Protein AF-A0A950UWN2-F1 (afdb_monomer)

Radius of gyration: 15.32 Å; Cα contacts (8 Å, |Δi|>4): 189; chains: 1; bounding box: 43×37×38 Å

Structure (mmCIF, N/CA/C/O backbone):
data_AF-A0A950UWN2-F1
#
_entry.id   AF-A0A950UWN2-F1
#
loop_
_atom_site.group_PDB
_atom_site.id
_atom_site.type_symbol
_atom_site.label_atom_id
_atom_site.label_alt_id
_atom_site.label_comp_id
_atom_site.label_asym_id
_atom_site.label_entity_id
_atom_site.label_seq_id
_atom_site.pdbx_PDB_ins_code
_atom_site.Cartn_x
_atom_site.Cartn_y
_atom_site.Cartn_z
_atom_site.occupancy
_atom_site.B_iso_or_equiv
_atom_site.auth_seq_id
_atom_site.auth_comp_id
_atom_site.auth_asym_id
_atom_site.auth_atom_id
_atom_site.pdbx_PDB_model_num
ATOM 1 N N . GLU A 1 1 ? -10.672 -4.644 12.076 1.00 85.44 1 GLU A N 1
ATOM 2 C CA . GLU A 1 1 ? -10.209 -4.847 10.683 1.00 85.44 1 GLU A CA 1
ATOM 3 C C . GLU A 1 1 ? -8.895 -4.111 10.477 1.00 85.44 1 GLU A C 1
ATOM 5 O O . GLU A 1 1 ? -8.573 -3.247 11.290 1.00 85.44 1 GLU A O 1
ATOM 10 N N . ARG A 1 2 ? -8.111 -4.489 9.463 1.00 92.12 2 ARG A N 1
ATOM 11 C CA . ARG A 1 2 ? -6.773 -3.928 9.221 1.00 92.12 2 ARG A CA 1
ATOM 12 C C . ARG A 1 2 ? -6.514 -3.804 7.725 1.00 92.12 2 ARG A C 1
ATOM 14 O O . ARG A 1 2 ? -6.746 -4.765 6.987 1.00 92.12 2 ARG A O 1
ATOM 21 N N . ILE A 1 3 ? -6.016 -2.648 7.296 1.00 94.75 3 ILE A N 1
ATOM 22 C CA . ILE A 1 3 ? -5.726 -2.365 5.887 1.00 94.75 3 ILE A CA 1
ATOM 23 C C . ILE A 1 3 ? -4.219 -2.327 5.647 1.00 94.75 3 ILE A C 1
ATOM 25 O O . ILE A 1 3 ? -3.507 -1.553 6.285 1.00 94.75 3 ILE A O 1
ATOM 29 N N . LEU A 1 4 ? -3.770 -3.077 4.639 1.00 96.81 4 LEU A N 1
ATOM 30 C CA . LEU A 1 4 ? -2.453 -2.915 4.027 1.00 96.81 4 LEU A CA 1
ATOM 31 C C . LEU A 1 4 ? -2.580 -2.083 2.746 1.00 96.81 4 LEU A C 1
ATOM 33 O O . LEU A 1 4 ? -3.189 -2.541 1.780 1.00 96.81 4 LEU A O 1
ATOM 37 N N . LEU A 1 5 ? -1.998 -0.887 2.690 1.00 96.81 5 LEU A N 1
ATOM 38 C CA . LEU A 1 5 ? -1.891 -0.127 1.442 1.00 96.81 5 LEU A CA 1
ATOM 39 C C . LEU A 1 5 ? -0.631 -0.523 0.676 1.00 96.81 5 LEU A C 1
ATOM 41 O O . LEU A 1 5 ? 0.481 -0.213 1.093 1.00 96.81 5 LEU A O 1
ATOM 45 N N . ALA A 1 6 ? -0.828 -1.154 -0.478 1.00 96.81 6 ALA A N 1
ATOM 46 C CA . ALA A 1 6 ? 0.232 -1.508 -1.407 1.00 96.81 6 ALA A CA 1
ATOM 47 C C . ALA A 1 6 ? 0.548 -0.344 -2.363 1.00 96.81 6 ALA A C 1
ATOM 49 O O . ALA A 1 6 ? -0.330 0.141 -3.089 1.00 96.81 6 ALA A O 1
ATOM 50 N N . LEU A 1 7 ? 1.817 0.069 -2.402 1.00 94.69 7 LEU A N 1
ATOM 51 C CA . LEU A 1 7 ? 2.341 1.113 -3.288 1.00 94.69 7 LEU A CA 1
ATOM 52 C C . LEU A 1 7 ? 3.263 0.509 -4.352 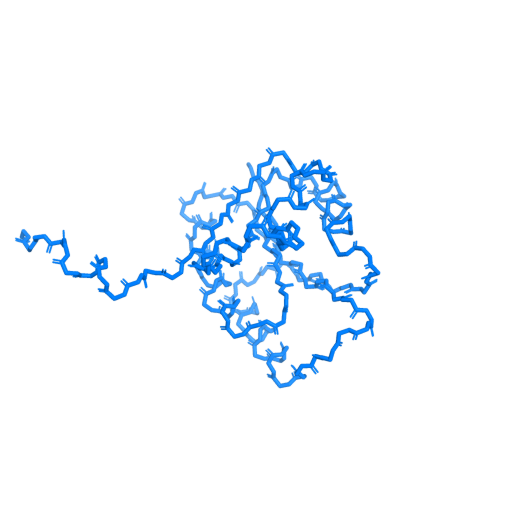1.00 94.69 7 LEU A C 1
ATOM 54 O O . LEU A 1 7 ? 4.036 -0.399 -4.062 1.00 94.69 7 LEU A O 1
ATOM 58 N N . GLY A 1 8 ? 3.213 1.044 -5.575 1.00 89.06 8 GLY A N 1
ATOM 59 C CA . GLY A 1 8 ? 3.992 0.552 -6.719 1.00 89.06 8 GLY A CA 1
ATOM 60 C C . GLY A 1 8 ? 4.980 1.573 -7.282 1.00 89.06 8 GLY A C 1
ATOM 61 O O . GLY A 1 8 ? 5.254 1.535 -8.477 1.00 89.06 8 GLY A 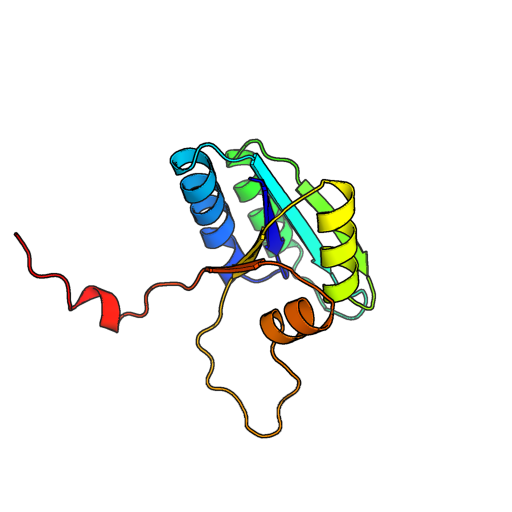O 1
ATOM 62 N N . SER A 1 9 ? 5.457 2.526 -6.472 1.00 91.19 9 SER A N 1
ATOM 63 C CA . SER A 1 9 ? 6.350 3.620 -6.905 1.00 91.19 9 SER A CA 1
ATOM 64 C C . SER A 1 9 ? 5.760 4.537 -7.989 1.00 91.19 9 SER A C 1
ATOM 66 O O . SER A 1 9 ? 6.463 4.928 -8.920 1.00 91.19 9 SER A O 1
ATOM 68 N N . ARG A 1 10 ? 4.465 4.883 -7.931 1.00 90.94 10 ARG A N 1
ATOM 69 C CA . ARG A 1 10 ? 3.811 5.712 -8.967 1.00 90.94 10 ARG A CA 1
ATOM 70 C C . ARG A 1 10 ? 3.265 7.014 -8.399 1.00 90.94 10 ARG A C 1
ATOM 72 O O . ARG A 1 10 ? 2.764 7.071 -7.283 1.00 90.94 10 ARG A O 1
ATOM 79 N N . ALA A 1 11 ? 3.217 8.055 -9.230 1.00 90.38 11 ALA A N 1
ATOM 80 C CA . ALA A 1 11 ? 2.633 9.346 -8.850 1.00 90.38 11 ALA A CA 1
ATOM 81 C C . ALA A 1 11 ? 1.141 9.259 -8.457 1.00 90.38 11 ALA A C 1
ATOM 83 O O . ALA A 1 11 ? 0.636 10.113 -7.727 1.00 90.38 11 ALA A O 1
ATOM 84 N N . ILE A 1 12 ? 0.417 8.235 -8.930 1.00 89.94 12 ILE A N 1
ATOM 85 C CA . ILE A 1 12 ? -0.969 7.988 -8.512 1.00 89.94 12 ILE A CA 1
ATOM 86 C C . ILE A 1 12 ? -1.062 7.535 -7.050 1.00 89.94 12 ILE A C 1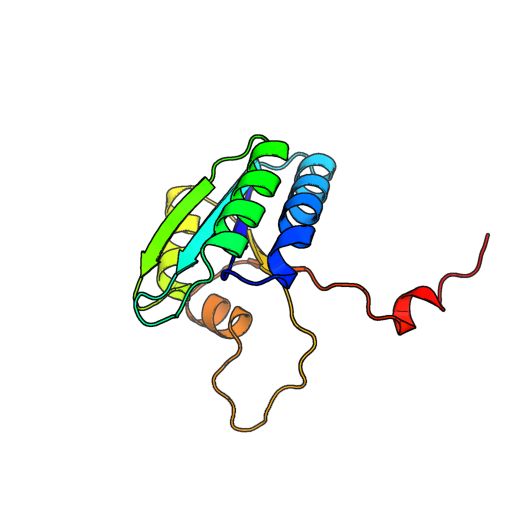
ATOM 88 O O . ILE A 1 12 ? -2.087 7.793 -6.426 1.00 89.94 12 ILE A O 1
ATOM 92 N N . ASP A 1 13 ? -0.004 6.929 -6.508 1.00 91.94 13 ASP A N 1
ATOM 93 C CA . ASP A 1 13 ? 0.021 6.346 -5.168 1.00 91.94 13 ASP A CA 1
ATOM 94 C C . ASP A 1 13 ? 0.124 7.434 -4.074 1.00 91.94 13 ASP A C 1
ATOM 96 O O . ASP A 1 13 ? -0.459 7.282 -3.005 1.00 91.94 13 ASP A O 1
ATOM 100 N N . LEU A 1 14 ? 0.749 8.584 -4.370 1.00 92.94 14 LEU A N 1
ATOM 101 C CA . LEU A 1 14 ? 0.887 9.727 -3.447 1.00 92.94 14 LEU A CA 1
ATOM 102 C C . LEU A 1 14 ? -0.436 10.156 -2.784 1.00 92.94 14 LEU A C 1
ATOM 104 O O . LEU A 1 14 ? -0.555 10.046 -1.566 1.00 92.94 14 LEU A O 1
ATOM 108 N N . PRO A 1 15 ? -1.469 10.594 -3.531 1.00 91.69 15 PRO A N 1
ATOM 109 C CA . PRO A 1 15 ? -2.740 10.977 -2.915 1.00 91.69 15 PRO A CA 1
ATOM 110 C C . PRO A 1 15 ? -3.510 9.792 -2.315 1.00 91.69 15 PRO A C 1
ATOM 112 O O . PRO A 1 15 ? -4.507 10.003 -1.622 1.00 91.69 15 PRO A O 1
ATOM 115 N N . MET A 1 16 ? -3.112 8.546 -2.604 1.00 91.50 16 MET A N 1
ATOM 116 C CA . MET A 1 16 ? -3.760 7.371 -2.021 1.00 91.50 16 MET A CA 1
ATOM 117 C C . MET A 1 16 ? -3.307 7.126 -0.589 1.00 91.50 16 MET A C 1
ATOM 119 O O . MET A 1 16 ? -4.124 6.648 0.188 1.00 91.50 16 MET A O 1
ATOM 123 N N . ILE A 1 17 ? -2.088 7.526 -0.212 1.00 93.81 17 ILE A N 1
ATOM 124 C CA . ILE A 1 17 ? -1.606 7.452 1.174 1.00 93.81 17 ILE A CA 1
ATOM 125 C C . ILE A 1 17 ? -2.536 8.247 2.096 1.00 93.81 17 ILE A C 1
ATOM 127 O O . ILE A 1 17 ? -3.175 7.679 2.982 1.00 93.81 17 ILE A O 1
ATOM 131 N N . SER A 1 18 ? -2.718 9.543 1.832 1.00 92.56 18 SER A N 1
ATOM 132 C CA . SER A 1 18 ? -3.586 10.389 2.658 1.00 92.56 18 SER A CA 1
ATOM 133 C C . SER A 1 18 ? -5.067 10.012 2.524 1.00 92.56 18 SER A C 1
ATOM 135 O O . SER A 1 18 ? -5.849 10.208 3.456 1.00 92.56 18 SER A O 1
ATOM 137 N N . ARG A 1 19 ? -5.505 9.437 1.394 1.00 91.94 19 ARG A N 1
ATOM 138 C CA . ARG A 1 19 ? -6.880 8.923 1.261 1.00 91.94 19 ARG A CA 1
ATOM 139 C C . ARG A 1 19 ? -7.111 7.664 2.096 1.00 91.94 19 ARG A C 1
ATOM 141 O O . ARG A 1 19 ? -8.126 7.607 2.783 1.00 91.94 19 ARG A O 1
ATOM 148 N N . ALA A 1 20 ? -6.203 6.696 2.044 1.00 92.69 20 ALA A N 1
ATOM 149 C CA . ALA A 1 20 ? -6.283 5.474 2.832 1.00 92.69 20 ALA A CA 1
ATOM 150 C C . ALA A 1 20 ? -6.207 5.789 4.328 1.00 92.69 20 ALA A C 1
ATOM 152 O O . ALA A 1 20 ? -7.063 5.323 5.071 1.00 92.69 20 ALA A O 1
ATOM 153 N N . GLY A 1 21 ? -5.302 6.684 4.742 1.00 92.88 21 GLY A N 1
ATOM 154 C CA . GLY A 1 21 ? -5.233 7.159 6.126 1.00 92.88 21 GLY A CA 1
ATOM 155 C C . GLY A 1 21 ? -6.546 7.792 6.603 1.00 92.88 21 GLY A C 1
ATOM 156 O O . GLY A 1 21 ? -7.041 7.456 7.673 1.00 92.88 21 GLY A O 1
ATOM 157 N N . ARG A 1 22 ? -7.189 8.639 5.783 1.00 93.00 22 ARG A N 1
ATOM 158 C CA . ARG A 1 22 ? -8.514 9.202 6.114 1.00 93.00 22 ARG A CA 1
ATOM 159 C C . ARG A 1 22 ? -9.620 8.150 6.196 1.00 93.00 22 ARG A C 1
ATOM 161 O O . ARG A 1 22 ? -10.528 8.308 7.004 1.00 93.00 22 ARG A O 1
ATOM 168 N N . ILE A 1 23 ? -9.593 7.126 5.342 1.00 92.06 23 ILE A N 1
ATOM 169 C CA . ILE A 1 23 ? -10.560 6.018 5.393 1.00 92.06 23 ILE A CA 1
ATOM 170 C C . ILE A 1 23 ? -10.350 5.218 6.678 1.00 92.06 23 ILE A C 1
ATOM 172 O O . ILE A 1 23 ? -11.306 5.010 7.417 1.00 92.06 23 ILE A O 1
ATOM 176 N N . ALA A 1 24 ? -9.105 4.850 6.977 1.00 92.81 24 ALA A N 1
ATOM 177 C CA . ALA A 1 24 ? -8.759 4.098 8.173 1.00 92.81 24 ALA A CA 1
ATOM 178 C C . ALA A 1 24 ? -9.157 4.843 9.454 1.00 92.81 24 ALA A C 1
ATOM 180 O O . ALA A 1 24 ? -9.837 4.279 10.306 1.00 92.81 24 ALA A O 1
ATOM 181 N N . ALA A 1 25 ? -8.840 6.139 9.537 1.00 93.00 25 ALA A N 1
ATOM 182 C CA . ALA A 1 25 ? -9.219 6.986 10.666 1.00 93.00 25 ALA A CA 1
ATOM 183 C C . ALA A 1 25 ? -10.743 7.085 10.845 1.00 93.00 25 ALA A C 1
ATOM 185 O O . ALA A 1 25 ? -11.234 7.018 11.966 1.00 93.00 25 ALA A O 1
ATOM 186 N N . ARG A 1 26 ? -11.504 7.211 9.748 1.00 94.75 26 ARG A N 1
ATOM 187 C CA . ARG A 1 26 ? -12.976 7.267 9.800 1.00 94.75 26 ARG A CA 1
ATOM 188 C C . ARG A 1 26 ? -13.615 5.953 10.226 1.00 94.75 26 ARG A C 1
ATOM 190 O O . ARG A 1 26 ? -14.657 5.982 10.866 1.00 94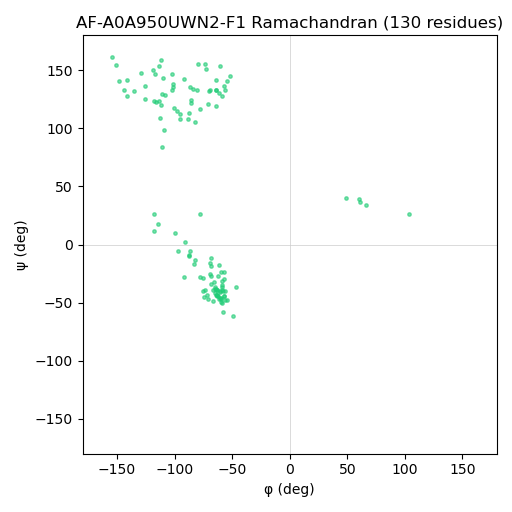.75 26 ARG A O 1
ATOM 197 N N . LEU A 1 27 ? -13.020 4.829 9.841 1.00 93.44 27 LEU A N 1
ATOM 198 C CA . LEU A 1 27 ? -13.516 3.497 10.183 1.00 93.44 27 LEU A CA 1
ATOM 199 C C . LEU A 1 27 ? -12.980 2.994 11.534 1.00 93.44 27 LEU A C 1
ATOM 201 O O . LEU A 1 27 ? -13.443 1.967 12.016 1.00 93.44 27 LEU A O 1
ATOM 205 N N . GLY A 1 28 ? -12.017 3.693 12.146 1.00 93.56 28 GLY A N 1
ATOM 206 C CA . GLY A 1 28 ? -11.386 3.267 13.397 1.00 93.56 28 GLY A CA 1
ATOM 207 C C . GLY A 1 28 ? -10.566 1.980 13.254 1.00 93.56 28 GLY A C 1
ATOM 208 O O . GLY A 1 28 ? -10.545 1.161 14.168 1.00 93.56 28 GLY A O 1
ATOM 209 N N . ILE A 1 29 ? -9.927 1.772 12.100 1.00 92.94 29 ILE A N 1
ATOM 210 C CA . ILE A 1 29 ? -9.184 0.544 11.771 1.00 92.94 29 ILE A CA 1
ATOM 211 C C . ILE A 1 29 ? -7.685 0.811 11.645 1.00 92.94 29 ILE A C 1
ATOM 213 O O . ILE A 1 29 ? -7.264 1.919 11.308 1.00 92.94 29 ILE A O 1
ATOM 217 N N . GLU A 1 30 ? -6.875 -0.219 11.891 1.00 91.06 30 GLU A N 1
ATOM 218 C CA . GLU A 1 30 ? -5.422 -0.110 11.743 1.00 91.06 30 GLU A CA 1
ATOM 219 C C . GLU A 1 30 ? -5.014 -0.062 10.267 1.00 91.06 30 GLU A C 1
ATOM 221 O O . GLU A 1 30 ? -5.672 -0.627 9.383 1.00 91.06 30 GLU A O 1
ATOM 226 N N . PHE A 1 31 ? -3.898 0.613 10.017 1.00 91.50 31 PHE A N 1
ATOM 227 C CA . PHE A 1 31 ? -3.422 0.952 8.688 1.00 91.50 31 PHE A CA 1
ATOM 228 C C . PHE A 1 31 ? -1.901 0.812 8.622 1.00 91.50 31 PHE A C 1
ATOM 230 O O . PHE A 1 31 ? -1.191 1.406 9.430 1.00 91.50 31 PHE A O 1
ATOM 237 N N . THR A 1 32 ? -1.425 0.058 7.633 1.00 95.94 32 THR A N 1
ATOM 238 C CA . THR A 1 32 ? -0.003 -0.166 7.346 1.00 95.94 32 THR A CA 1
ATOM 239 C C . THR A 1 32 ? 0.256 0.108 5.872 1.00 95.94 32 THR A C 1
ATOM 241 O O . THR A 1 32 ? -0.605 -0.136 5.022 1.00 95.94 32 THR A O 1
ATOM 244 N N . ILE A 1 33 ? 1.445 0.605 5.542 1.00 97.12 33 ILE A N 1
ATOM 245 C CA . ILE A 1 33 ? 1.862 0.859 4.163 1.00 97.12 33 ILE A CA 1
ATOM 246 C C . ILE A 1 33 ? 2.963 -0.128 3.784 1.00 97.12 33 ILE A C 1
ATOM 248 O O . ILE A 1 33 ? 3.954 -0.254 4.496 1.00 97.12 33 ILE A O 1
ATOM 252 N N . ALA A 1 34 ? 2.807 -0.796 2.642 1.00 97.62 34 ALA A N 1
ATOM 253 C CA . ALA A 1 34 ? 3.841 -1.628 2.044 1.00 97.62 34 ALA A CA 1
ATOM 254 C C . ALA A 1 34 ? 4.255 -1.086 0.678 1.00 97.62 34 ALA A C 1
ATOM 256 O O . ALA A 1 34 ? 3.448 -0.956 -0.249 1.00 97.62 34 ALA A O 1
ATOM 257 N N . HIS A 1 35 ? 5.547 -0.823 0.547 1.00 97.12 35 HIS A N 1
ATOM 258 C CA . HIS A 1 35 ? 6.212 -0.483 -0.693 1.00 97.12 35 HIS A CA 1
ATOM 259 C C . HIS A 1 35 ? 7.087 -1.664 -1.110 1.00 97.12 35 HIS A C 1
ATOM 261 O O . HIS A 1 35 ? 8.177 -1.871 -0.587 1.00 97.12 35 HIS A O 1
ATOM 267 N N . VAL A 1 36 ? 6.563 -2.478 -2.029 1.00 96.25 36 VAL A N 1
ATOM 268 C CA . VAL A 1 36 ? 7.257 -3.666 -2.535 1.00 96.25 36 VAL A CA 1
ATOM 269 C C . VAL A 1 36 ? 7.588 -3.454 -3.999 1.00 96.25 36 VAL A C 1
ATOM 271 O O . VAL A 1 36 ? 6.692 -3.215 -4.812 1.00 96.25 36 VAL A O 1
ATOM 274 N N . VAL A 1 37 ? 8.866 -3.571 -4.339 1.00 95.06 37 VAL A N 1
ATOM 275 C CA . VAL A 1 37 ? 9.355 -3.312 -5.694 1.00 95.06 37 VAL A CA 1
ATOM 276 C C . VAL A 1 37 ? 9.947 -4.559 -6.330 1.00 95.06 37 VAL A C 1
ATOM 278 O O . VAL A 1 37 ? 10.536 -5.408 -5.659 1.00 95.06 37 VAL A O 1
ATOM 281 N N . ASN A 1 38 ? 9.797 -4.681 -7.649 1.00 94.81 38 ASN A N 1
ATOM 282 C CA . ASN A 1 38 ? 10.508 -5.709 -8.394 1.00 94.81 38 ASN A CA 1
ATOM 283 C C . ASN A 1 38 ? 11.943 -5.232 -8.666 1.00 94.81 38 ASN A C 1
ATOM 285 O O . ASN A 1 38 ? 12.108 -4.119 -9.165 1.00 94.81 38 ASN A O 1
ATOM 289 N N . PRO A 1 39 ? 12.984 -6.051 -8.428 1.00 93.69 39 PRO A N 1
ATOM 290 C CA . PRO A 1 39 ? 14.374 -5.635 -8.647 1.00 93.69 39 PRO A CA 1
ATOM 291 C C . PRO A 1 39 ? 14.688 -5.267 -10.109 1.00 93.69 39 PRO A C 1
ATOM 293 O O . PRO A 1 39 ? 15.688 -4.609 -10.377 1.00 93.69 39 PRO A O 1
ATOM 296 N N . ARG A 1 40 ? 13.848 -5.682 -11.068 1.00 93.62 40 ARG A N 1
ATOM 297 C CA . ARG A 1 40 ? 13.981 -5.340 -12.494 1.00 93.62 40 ARG A CA 1
ATOM 298 C C . ARG A 1 40 ? 13.292 -4.023 -12.873 1.00 93.62 40 ARG A C 1
ATOM 300 O O . ARG A 1 40 ? 13.443 -3.573 -14.007 1.00 93.62 40 ARG A O 1
ATOM 307 N N . GLU A 1 41 ? 12.501 -3.427 -11.984 1.00 90.62 41 GLU A N 1
ATOM 308 C CA . GLU A 1 41 ? 11.811 -2.165 -12.251 1.00 90.62 41 GLU A CA 1
ATOM 309 C C . GLU A 1 41 ? 12.728 -0.973 -11.976 1.00 90.62 41 GLU A C 1
ATOM 311 O O . GLU A 1 41 ? 13.384 -0.880 -10.941 1.00 90.62 41 GLU A O 1
ATOM 316 N N . ARG A 1 42 ? 12.756 -0.017 -12.909 1.00 90.38 42 ARG A N 1
ATOM 317 C CA . ARG A 1 42 ? 13.446 1.254 -12.691 1.00 90.38 42 ARG A CA 1
ATOM 318 C C . ARG A 1 42 ? 12.576 2.147 -11.811 1.00 90.38 42 ARG A C 1
ATOM 320 O O . ARG A 1 42 ? 11.495 2.557 -12.230 1.00 90.38 42 ARG A O 1
ATOM 327 N N . ILE A 1 43 ? 13.077 2.471 -10.626 1.00 92.50 43 ILE A N 1
ATOM 328 C CA . ILE A 1 43 ? 12.380 3.291 -9.634 1.00 92.50 43 ILE A CA 1
ATOM 329 C C . ILE A 1 43 ? 12.924 4.719 -9.677 1.00 92.50 43 ILE A C 1
ATOM 331 O O . ILE A 1 43 ? 14.134 4.938 -9.733 1.00 92.50 43 ILE A O 1
ATOM 335 N N . ASP A 1 44 ? 12.024 5.698 -9.642 1.00 93.06 44 ASP A N 1
ATOM 336 C CA . ASP A 1 44 ? 12.378 7.100 -9.437 1.00 93.06 44 ASP A CA 1
ATOM 337 C C . ASP A 1 44 ? 12.551 7.367 -7.935 1.00 93.06 44 ASP A C 1
ATOM 339 O O . ASP A 1 44 ? 11.569 7.450 -7.194 1.00 93.06 44 ASP A O 1
ATOM 343 N N . GLY A 1 45 ? 13.801 7.502 -7.484 1.00 93.12 45 GLY A N 1
ATOM 344 C CA . GLY A 1 45 ? 14.113 7.762 -6.076 1.00 93.12 45 GLY A CA 1
ATOM 345 C C . GLY A 1 45 ? 13.474 9.048 -5.544 1.00 93.12 45 GLY A C 1
ATOM 346 O O . GLY A 1 45 ? 13.001 9.072 -4.413 1.00 93.12 45 GLY A O 1
ATOM 347 N N . SER A 1 46 ? 13.347 10.091 -6.374 1.00 95.06 46 SER A N 1
ATOM 348 C CA . SER A 1 46 ? 12.713 11.349 -5.955 1.00 95.06 46 SER A CA 1
ATOM 349 C C . SER A 1 46 ? 11.221 11.173 -5.653 1.00 95.06 46 SER A C 1
ATOM 351 O O . SER A 1 46 ? 10.668 11.818 -4.760 1.00 95.06 46 SER A O 1
ATOM 353 N N . LEU A 1 47 ? 10.555 10.264 -6.367 1.00 94.31 47 LEU A N 1
ATOM 354 C CA . LEU A 1 47 ? 9.166 9.911 -6.115 1.00 94.31 47 LEU A CA 1
ATOM 355 C C . LEU A 1 47 ? 9.021 9.059 -4.850 1.00 94.31 47 LEU A C 1
ATOM 357 O O . LEU A 1 47 ? 8.075 9.276 -4.094 1.00 94.31 47 LEU A O 1
ATOM 361 N N . VAL A 1 48 ? 9.947 8.131 -4.602 1.00 94.50 48 VAL A N 1
ATOM 362 C CA . VAL A 1 48 ? 9.970 7.328 -3.368 1.00 94.50 48 VAL A CA 1
ATOM 363 C C . VAL A 1 48 ? 10.121 8.226 -2.142 1.00 94.50 48 VAL A C 1
ATOM 365 O O . VAL A 1 48 ? 9.309 8.129 -1.225 1.00 94.50 48 VAL A O 1
ATOM 368 N N . GLU A 1 49 ? 11.043 9.190 -2.170 1.00 94.94 49 GLU A N 1
ATOM 369 C CA . GLU A 1 49 ? 11.199 10.180 -1.094 1.00 94.94 49 GLU A CA 1
ATOM 370 C C . GLU A 1 49 ? 9.905 10.959 -0.823 1.00 94.94 49 GLU A C 1
ATOM 372 O O . GLU A 1 49 ? 9.513 11.188 0.323 1.00 94.94 49 GLU A O 1
ATOM 377 N N . ARG A 1 50 ? 9.172 11.325 -1.880 1.00 95.62 50 ARG A N 1
ATOM 378 C CA . ARG A 1 50 ? 7.869 11.988 -1.732 1.00 95.62 50 ARG A CA 1
ATOM 379 C C . ARG A 1 50 ? 6.817 11.068 -1.115 1.00 95.62 50 ARG A C 1
ATOM 381 O O . ARG A 1 50 ? 6.015 11.544 -0.314 1.00 95.62 50 ARG A O 1
ATOM 388 N N . LEU A 1 51 ? 6.794 9.784 -1.481 1.00 95.19 51 LEU A N 1
ATOM 389 C CA . LEU A 1 51 ? 5.887 8.800 -0.878 1.00 95.19 51 LEU A CA 1
ATOM 390 C C . LEU A 1 51 ? 6.191 8.632 0.616 1.00 95.19 51 LEU A C 1
ATOM 392 O O . LEU A 1 51 ? 5.266 8.671 1.424 1.00 95.19 51 LEU A O 1
ATOM 396 N N . HIS A 1 52 ? 7.470 8.558 0.989 1.00 94.69 52 HIS A N 1
ATOM 397 C CA . HIS A 1 52 ? 7.910 8.542 2.385 1.00 94.69 52 HIS A CA 1
ATOM 398 C C . HIS A 1 52 ? 7.487 9.786 3.155 1.00 94.69 52 HIS A C 1
ATOM 400 O O . HIS A 1 52 ? 6.932 9.687 4.251 1.00 94.69 52 HIS A O 1
ATOM 406 N N . ALA A 1 53 ? 7.745 10.966 2.591 1.00 94.31 53 ALA A N 1
ATOM 407 C CA . ALA A 1 53 ? 7.375 12.230 3.209 1.00 94.31 53 ALA A CA 1
ATOM 408 C C . ALA A 1 53 ? 5.859 12.320 3.441 1.00 94.31 53 ALA A C 1
ATOM 410 O O . ALA A 1 53 ? 5.425 12.849 4.462 1.00 94.31 53 ALA A O 1
ATOM 411 N N . GLU A 1 54 ? 5.053 11.777 2.527 1.00 94.25 54 GLU A N 1
ATOM 412 C CA . GLU A 1 54 ? 3.602 11.701 2.689 1.00 94.25 54 GLU A CA 1
ATOM 413 C C . GLU A 1 54 ? 3.189 10.667 3.747 1.00 94.25 54 GLU A C 1
ATOM 415 O O . GLU A 1 54 ? 2.360 10.971 4.602 1.00 94.25 54 GLU A O 1
ATOM 420 N N . ALA A 1 55 ? 3.799 9.479 3.756 1.00 93.62 55 ALA A N 1
ATOM 421 C CA . ALA A 1 55 ? 3.529 8.437 4.746 1.00 93.62 55 ALA A CA 1
ATOM 422 C C . ALA A 1 55 ? 3.841 8.886 6.180 1.00 93.62 55 ALA A C 1
ATOM 424 O O . ALA A 1 55 ? 3.043 8.645 7.089 1.00 93.62 55 ALA A O 1
ATOM 425 N N . ARG A 1 56 ? 4.939 9.628 6.385 1.00 93.25 56 ARG A N 1
ATOM 426 C CA . ARG A 1 56 ? 5.316 10.184 7.699 1.00 93.25 56 ARG A CA 1
ATOM 427 C C . ARG A 1 56 ? 4.229 11.070 8.310 1.00 93.25 56 ARG A C 1
ATOM 429 O O . ARG A 1 56 ? 4.093 11.101 9.527 1.00 93.25 56 ARG A O 1
ATOM 436 N N . LYS A 1 57 ? 3.404 11.735 7.493 1.00 92.44 57 LYS A N 1
ATOM 437 C CA . LYS A 1 57 ? 2.277 12.558 7.977 1.00 92.44 57 LYS A CA 1
ATOM 438 C C . LYS A 1 57 ? 1.154 11.730 8.601 1.00 92.44 57 LYS A C 1
ATOM 440 O O . LYS A 1 57 ? 0.317 12.282 9.305 1.00 92.44 57 LYS A O 1
ATOM 445 N N . THR A 1 58 ? 1.110 10.430 8.318 1.00 86.38 58 THR A N 1
ATOM 446 C CA . THR A 1 58 ? 0.052 9.525 8.786 1.00 86.38 58 THR A CA 1
ATOM 447 C C . THR A 1 58 ? 0.433 8.733 10.041 1.00 86.38 58 THR A C 1
ATOM 449 O O . THR A 1 58 ? -0.431 8.066 10.595 1.00 86.38 58 THR A O 1
ATOM 452 N N . ASN A 1 59 ? 1.683 8.846 10.518 1.00 83.56 59 ASN A N 1
ATOM 453 C CA . ASN A 1 59 ? 2.219 8.129 11.687 1.00 83.56 59 ASN A CA 1
ATOM 454 C C . ASN A 1 59 ? 1.945 6.611 11.666 1.00 83.56 59 ASN A C 1
ATOM 456 O O . ASN A 1 59 ? 1.590 6.015 12.681 1.00 83.56 59 ASN A O 1
ATOM 460 N N . VAL A 1 60 ? 2.065 5.997 10.489 1.00 89.25 60 VAL A N 1
ATOM 461 C CA . VAL A 1 60 ? 1.802 4.567 10.283 1.00 89.25 60 VAL A CA 1
ATOM 462 C C . VAL A 1 60 ? 3.068 3.805 9.960 1.00 89.25 60 VAL A C 1
ATOM 464 O O . VAL A 1 60 ? 4.057 4.376 9.497 1.00 89.25 60 VAL A O 1
ATOM 467 N N . GLU A 1 61 ? 3.019 2.497 10.189 1.00 93.56 61 GLU A N 1
ATOM 468 C CA . GLU A 1 61 ? 4.114 1.608 9.842 1.00 93.56 61 GLU A CA 1
ATOM 469 C C . GLU A 1 61 ? 4.325 1.579 8.322 1.00 93.56 61 GLU A C 1
ATOM 471 O O . GLU A 1 61 ? 3.381 1.437 7.537 1.00 93.56 61 GLU A O 1
ATOM 476 N N . TRP A 1 62 ? 5.589 1.717 7.926 1.00 95.75 62 TRP A N 1
ATOM 477 C CA . TRP A 1 62 ? 6.044 1.660 6.545 1.00 95.75 62 TRP A CA 1
ATOM 478 C C . TRP A 1 62 ? 6.969 0.458 6.368 1.00 95.75 62 TRP A C 1
ATOM 480 O O . TRP A 1 62 ? 7.977 0.335 7.064 1.00 95.75 62 TRP A O 1
ATOM 490 N N . ILE A 1 63 ? 6.616 -0.423 5.438 1.00 96.75 63 ILE A N 1
ATOM 491 C CA . ILE A 1 63 ? 7.354 -1.642 5.116 1.00 96.75 63 ILE A CA 1
ATOM 492 C C . ILE A 1 63 ? 7.946 -1.485 3.718 1.00 96.75 63 ILE A C 1
ATOM 494 O O . ILE A 1 63 ? 7.201 -1.350 2.748 1.00 96.75 63 ILE A O 1
ATOM 498 N N . GLU A 1 64 ? 9.270 -1.552 3.616 1.00 96.06 64 GLU A N 1
ATOM 499 C CA . GLU A 1 64 ? 9.983 -1.636 2.338 1.00 96.06 64 GLU A CA 1
ATOM 500 C C . GLU A 1 64 ? 10.410 -3.063 2.071 1.00 96.06 64 GLU A C 1
ATOM 502 O O . GLU A 1 64 ? 10.900 -3.751 2.969 1.00 96.06 64 GLU A O 1
ATOM 507 N N . ASP A 1 65 ? 10.248 -3.502 0.828 1.00 96.69 65 ASP A N 1
ATOM 508 C CA . ASP A 1 65 ? 10.726 -4.810 0.420 1.00 96.69 65 ASP A CA 1
ATOM 509 C C . ASP A 1 65 ? 11.021 -4.898 -1.078 1.00 96.69 65 ASP A C 1
ATOM 511 O O . ASP A 1 65 ? 10.522 -4.119 -1.893 1.00 96.69 65 ASP A O 1
ATOM 515 N N . VAL A 1 66 ? 11.800 -5.910 -1.450 1.00 95.69 66 VAL A N 1
ATOM 516 C CA . VAL A 1 66 ? 12.159 -6.214 -2.832 1.00 95.69 66 VAL A CA 1
ATOM 517 C C . VAL A 1 66 ? 11.804 -7.664 -3.128 1.00 95.69 66 VAL A C 1
ATOM 519 O O . VAL A 1 66 ? 12.252 -8.582 -2.445 1.00 95.69 66 VAL A O 1
ATOM 522 N N . ALA A 1 67 ? 11.010 -7.894 -4.173 1.00 96.75 67 ALA A N 1
ATOM 523 C CA . ALA A 1 67 ? 10.587 -9.239 -4.545 1.00 96.75 67 ALA A CA 1
ATOM 524 C C . ALA A 1 67 ? 10.377 -9.39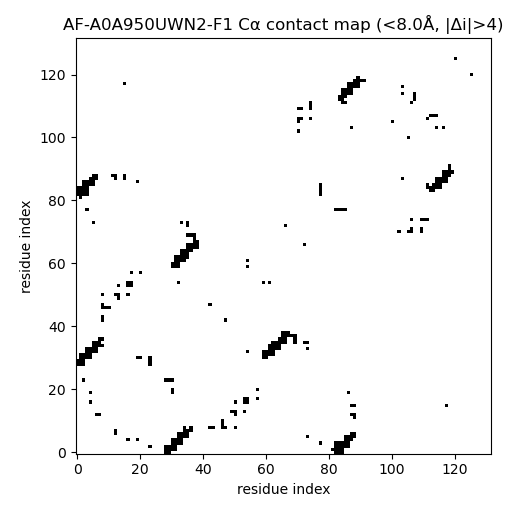9 -6.052 1.00 96.75 67 ALA A C 1
ATOM 526 O O . ALA A 1 67 ? 9.786 -8.550 -6.717 1.00 96.75 67 ALA A O 1
ATOM 527 N N . ASP A 1 68 ? 10.779 -10.554 -6.586 1.00 95.69 68 ASP A N 1
ATOM 528 C CA . ASP A 1 68 ? 10.474 -10.931 -7.969 1.00 95.69 68 ASP A CA 1
ATOM 529 C C . ASP A 1 68 ? 8.962 -11.073 -8.212 1.00 95.69 68 ASP A C 1
ATOM 531 O O . ASP A 1 68 ? 8.451 -10.652 -9.252 1.00 95.69 68 ASP A O 1
ATOM 535 N N . ASP A 1 69 ? 8.232 -11.629 -7.241 1.00 95.56 69 ASP A N 1
ATOM 536 C CA . ASP A 1 69 ? 6.778 -11.780 -7.298 1.00 95.56 69 ASP A CA 1
ATOM 537 C C . ASP A 1 69 ? 6.091 -10.861 -6.282 1.00 95.56 69 ASP A C 1
ATOM 539 O O . ASP A 1 69 ? 5.767 -11.247 -5.157 1.00 95.56 69 ASP A O 1
ATOM 543 N N . VAL A 1 70 ? 5.891 -9.609 -6.697 1.00 95.75 70 VAL A N 1
ATOM 544 C CA . VAL A 1 70 ? 5.313 -8.546 -5.862 1.00 95.75 70 VAL A CA 1
ATOM 545 C C . VAL A 1 70 ? 3.929 -8.919 -5.294 1.00 95.75 70 VAL A C 1
ATOM 547 O O . VAL A 1 70 ? 3.751 -8.768 -4.085 1.00 95.75 70 VAL A O 1
ATOM 550 N N . PRO A 1 71 ? 2.949 -9.438 -6.073 1.00 96.25 71 PRO A N 1
ATOM 551 C CA . PRO A 1 71 ? 1.676 -9.896 -5.511 1.00 96.25 71 PRO A CA 1
ATOM 552 C C . PRO A 1 71 ? 1.842 -10.919 -4.392 1.00 96.25 71 PRO A C 1
ATOM 554 O O . PRO A 1 71 ? 1.259 -10.741 -3.327 1.00 96.25 71 PRO A O 1
ATOM 557 N N . LYS A 1 72 ? 2.672 -11.948 -4.599 1.00 97.00 72 LYS A N 1
ATOM 558 C CA . LYS A 1 72 ? 2.937 -12.961 -3.574 1.00 97.00 72 LYS A CA 1
ATOM 559 C C . LYS A 1 72 ? 3.534 -12.339 -2.321 1.00 97.00 72 LYS A C 1
ATOM 561 O O . LYS A 1 72 ? 3.043 -12.600 -1.227 1.00 97.00 72 LYS A O 1
ATOM 566 N N . ARG A 1 73 ? 4.521 -11.452 -2.475 1.00 97.56 73 ARG A N 1
ATOM 567 C CA . ARG A 1 73 ? 5.150 -10.806 -1.323 1.00 97.56 73 ARG A CA 1
ATOM 568 C C . ARG A 1 73 ? 4.176 -9.933 -0.530 1.00 97.56 73 ARG A C 1
ATOM 570 O O . ARG A 1 73 ? 4.202 -9.969 0.695 1.00 97.56 73 ARG A O 1
ATOM 577 N N . LEU A 1 74 ? 3.287 -9.203 -1.201 1.00 97.12 74 LEU A N 1
ATOM 578 C CA . LEU A 1 74 ? 2.243 -8.419 -0.532 1.00 97.12 74 LEU A CA 1
ATOM 579 C C . LEU A 1 74 ? 1.256 -9.300 0.243 1.00 97.12 74 LEU A C 1
ATOM 581 O O . LEU A 1 74 ? 0.855 -8.929 1.343 1.00 97.12 74 LEU A O 1
ATOM 585 N N . ILE A 1 75 ? 0.892 -10.471 -0.290 1.00 96.81 75 ILE A N 1
ATOM 586 C CA . ILE A 1 75 ? 0.063 -11.448 0.432 1.00 96.81 75 ILE A CA 1
ATOM 587 C C . ILE A 1 75 ? 0.791 -11.986 1.663 1.00 96.81 75 ILE A C 1
ATOM 589 O O . ILE A 1 75 ? 0.181 -12.114 2.723 1.00 96.81 75 ILE A O 1
ATOM 593 N N . ASP A 1 76 ? 2.085 -12.280 1.549 1.00 96.75 76 ASP A N 1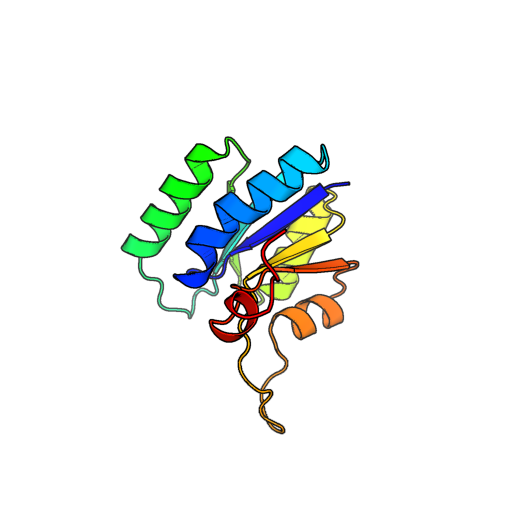
ATOM 594 C CA . ASP A 1 76 ? 2.881 -12.750 2.682 1.00 96.75 76 ASP A CA 1
ATOM 595 C C . ASP A 1 76 ? 2.972 -11.678 3.778 1.00 96.75 76 ASP A C 1
ATOM 597 O O . ASP A 1 76 ? 2.759 -11.988 4.950 1.00 96.75 76 ASP A O 1
ATOM 601 N N . ILE A 1 77 ? 3.198 -10.411 3.410 1.00 96.31 77 ILE A N 1
ATOM 602 C CA . ILE A 1 77 ? 3.170 -9.275 4.346 1.00 96.31 77 ILE A CA 1
ATOM 603 C C . ILE A 1 77 ? 1.803 -9.179 5.033 1.00 96.31 77 ILE A C 1
ATOM 605 O O . ILE A 1 77 ? 1.755 -9.193 6.263 1.00 96.31 77 ILE A O 1
ATOM 609 N N . ALA A 1 78 ? 0.714 -9.198 4.253 1.00 95.12 78 ALA A N 1
ATOM 610 C CA . ALA A 1 78 ? -0.655 -9.136 4.766 1.00 95.12 78 ALA A CA 1
ATOM 611 C C . ALA A 1 78 ? -0.995 -10.294 5.729 1.00 95.12 78 ALA A C 1
ATOM 613 O O . ALA A 1 78 ? -1.790 -10.169 6.657 1.00 95.12 78 ALA A O 1
ATOM 614 N N . ARG A 1 79 ? -0.398 -11.473 5.530 1.00 94.38 79 ARG A N 1
ATOM 615 C CA . ARG A 1 79 ? -0.566 -12.603 6.456 1.00 94.38 79 ARG A CA 1
ATOM 616 C C . ARG A 1 79 ? 0.235 -12.404 7.736 1.00 94.38 79 ARG A C 1
ATOM 618 O O . ARG A 1 79 ? -0.270 -12.717 8.814 1.00 94.38 79 ARG A O 1
ATOM 625 N N . MET A 1 80 ? 1.458 -11.885 7.631 1.00 93.25 80 MET A N 1
ATOM 626 C CA . MET A 1 80 ? 2.344 -11.685 8.777 1.00 93.25 80 MET A CA 1
ATOM 627 C C . MET A 1 80 ? 1.808 -10.648 9.771 1.00 93.25 80 MET A C 1
ATOM 629 O O . MET A 1 80 ? 1.931 -10.885 10.973 1.00 93.25 80 MET A O 1
ATOM 633 N N . ARG A 1 81 ? 1.184 -9.541 9.328 1.00 90.12 81 ARG A N 1
ATOM 634 C CA . ARG A 1 81 ? 0.581 -8.558 10.263 1.00 90.12 81 ARG A CA 1
ATOM 635 C C . ARG A 1 81 ? -0.930 -8.705 10.431 1.00 90.12 81 ARG A C 1
ATOM 637 O O . ARG A 1 81 ? -1.554 -7.917 11.152 1.00 90.12 81 ARG A O 1
ATOM 644 N N . ARG A 1 82 ? -1.490 -9.795 9.895 1.00 90.25 82 ARG A N 1
ATOM 645 C CA . ARG A 1 82 ? -2.910 -10.157 10.005 1.00 90.25 82 ARG A CA 1
ATOM 646 C C . ARG A 1 82 ? -3.821 -9.097 9.377 1.00 90.25 82 ARG A C 1
ATOM 648 O O . ARG A 1 82 ? -4.904 -8.825 9.896 1.00 90.25 82 ARG A O 1
ATOM 655 N N . GLU A 1 83 ? -3.386 -8.486 8.282 1.00 88.75 83 GLU A N 1
ATOM 656 C CA . GLU A 1 83 ? -4.200 -7.586 7.481 1.00 88.75 83 GLU A CA 1
ATOM 657 C C . GLU A 1 83 ? -5.304 -8.350 6.755 1.00 88.75 83 GLU A C 1
ATOM 659 O O . GLU A 1 83 ? -5.095 -9.406 6.154 1.00 88.75 83 GLU A O 1
ATOM 664 N N . THR A 1 84 ? -6.517 -7.811 6.831 1.00 87.50 84 THR A N 1
ATOM 665 C CA . THR A 1 84 ? -7.713 -8.446 6.267 1.00 87.50 84 THR A CA 1
ATOM 666 C C . THR A 1 84 ? -7.979 -7.978 4.844 1.00 87.50 84 THR A C 1
ATOM 668 O O . THR A 1 84 ? -8.497 -8.745 4.033 1.00 87.50 84 THR A O 1
ATOM 671 N N . THR A 1 85 ? -7.556 -6.753 4.524 1.00 95.12 85 THR A N 1
ATOM 672 C CA . THR A 1 85 ? -7.882 -6.072 3.272 1.00 95.12 85 THR A CA 1
ATOM 673 C C . THR A 1 85 ? -6.630 -5.420 2.684 1.00 95.12 85 THR A C 1
ATOM 675 O O . THR A 1 85 ? -5.915 -4.696 3.380 1.00 95.12 85 THR A O 1
ATOM 678 N N . ILE A 1 86 ? -6.374 -5.629 1.388 1.00 96.38 86 ILE A N 1
ATOM 679 C CA . ILE A 1 86 ? -5.291 -4.935 0.671 1.00 96.38 86 ILE A CA 1
ATOM 680 C C . ILE A 1 86 ? -5.882 -3.778 -0.134 1.00 96.38 86 ILE A C 1
ATOM 682 O O . ILE A 1 86 ? -6.680 -3.977 -1.052 1.00 96.38 86 ILE A O 1
ATOM 686 N N . ALA A 1 87 ? -5.469 -2.558 0.193 1.00 95.75 87 ALA A N 1
ATOM 687 C CA . ALA A 1 87 ? -5.796 -1.359 -0.559 1.00 95.75 87 ALA A CA 1
ATOM 688 C C . ALA A 1 87 ? -4.720 -1.060 -1.609 1.00 95.75 87 ALA A C 1
ATOM 690 O O . ALA A 1 87 ? -3.529 -1.229 -1.362 1.00 95.75 87 ALA A O 1
ATOM 691 N N . LEU A 1 88 ? -5.123 -0.582 -2.784 1.00 94.19 88 LEU A N 1
ATOM 692 C CA . LEU A 1 88 ? -4.192 -0.182 -3.837 1.00 94.19 88 LEU A CA 1
ATOM 693 C C . LEU A 1 88 ? -4.763 0.920 -4.724 1.00 94.19 88 LEU A C 1
ATOM 695 O O . LEU A 1 88 ? -5.978 1.045 -4.897 1.00 94.19 88 LEU A O 1
ATOM 699 N N . ALA A 1 89 ? -3.874 1.697 -5.341 1.00 89.62 89 ALA A N 1
ATOM 700 C CA . ALA A 1 89 ? -4.276 2.691 -6.325 1.00 89.62 89 ALA A CA 1
ATOM 701 C C . ALA A 1 89 ? -4.757 2.012 -7.618 1.00 89.62 89 ALA A C 1
ATOM 703 O O . ALA A 1 89 ? -4.009 1.285 -8.285 1.00 89.62 89 ALA A O 1
ATOM 704 N N . GLY A 1 90 ? -6.003 2.287 -7.992 1.00 82.38 90 GLY A N 1
ATOM 705 C CA . GLY A 1 90 ? -6.607 1.845 -9.240 1.00 82.38 90 GLY A CA 1
ATOM 706 C C . GLY A 1 90 ? -6.324 2.802 -10.392 1.00 82.38 90 GLY A C 1
ATOM 707 O O . GLY A 1 90 ? -6.496 4.015 -10.269 1.00 82.38 90 GLY A O 1
ATOM 708 N N . SER A 1 91 ? -5.967 2.252 -11.553 1.00 72.38 91 SER A N 1
ATOM 709 C CA . SER A 1 91 ? -6.001 2.977 -12.826 1.00 72.38 91 SER A CA 1
ATOM 710 C C . SER A 1 91 ? -7.238 2.567 -13.621 1.00 72.38 91 SER A C 1
ATOM 712 O O . SER A 1 91 ? -7.463 1.374 -13.807 1.00 72.38 91 SER A O 1
ATOM 714 N N . ARG A 1 92 ? -7.989 3.525 -14.171 1.00 68.69 92 ARG A N 1
ATOM 715 C CA . ARG A 1 92 ? -9.175 3.270 -15.017 1.00 68.69 92 ARG A CA 1
ATOM 716 C C . ARG A 1 92 ? -8.835 2.851 -16.458 1.00 68.69 92 ARG A C 1
ATOM 718 O O . ARG A 1 92 ? -9.591 3.127 -17.382 1.00 68.69 92 ARG A O 1
ATOM 725 N N . ARG A 1 93 ? -7.668 2.245 -16.690 1.00 67.50 93 ARG A N 1
ATOM 726 C CA . ARG A 1 93 ? -7.235 1.902 -18.050 1.00 67.50 93 ARG A CA 1
ATOM 727 C C . ARG A 1 93 ? -8.112 0.770 -18.587 1.00 67.50 93 ARG A C 1
ATOM 729 O O . ARG A 1 93 ? -8.307 -0.220 -17.885 1.00 67.50 93 ARG A O 1
ATOM 736 N N . ALA A 1 94 ? -8.623 0.923 -19.810 1.00 60.41 94 ALA A N 1
ATOM 737 C CA . ALA A 1 94 ? -9.461 -0.092 -20.437 1.00 60.41 94 ALA A CA 1
ATOM 738 C C . ALA A 1 94 ? -8.716 -1.442 -20.504 1.00 60.41 94 ALA A C 1
ATOM 740 O O . ALA A 1 94 ? -7.521 -1.458 -20.839 1.00 60.41 94 ALA A O 1
ATOM 741 N N . PRO A 1 95 ? -9.381 -2.562 -20.174 1.00 62.38 95 PRO A N 1
ATOM 742 C CA . PRO A 1 95 ? -8.772 -3.879 -20.260 1.00 62.38 95 PRO A CA 1
ATOM 743 C C . PRO A 1 95 ? 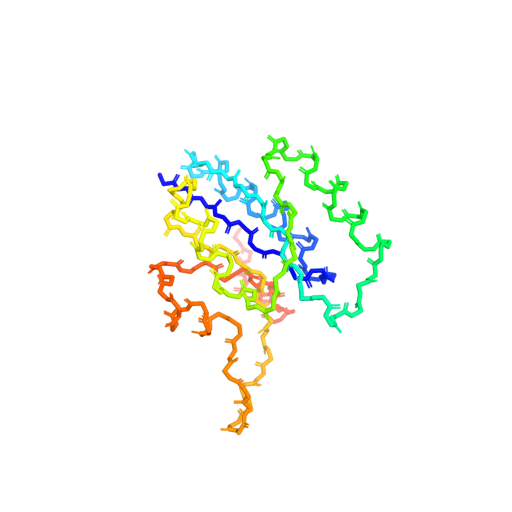-8.371 -4.170 -21.710 1.00 62.38 95 PRO A C 1
ATOM 745 O O . PRO A 1 95 ? -9.157 -4.004 -22.640 1.00 62.38 95 PRO A O 1
ATOM 748 N N . ARG A 1 96 ? -7.124 -4.602 -21.910 1.00 68.12 96 ARG A N 1
ATOM 749 C CA . ARG A 1 96 ? -6.666 -5.129 -23.200 1.00 68.12 96 ARG A CA 1
ATOM 750 C C . ARG A 1 96 ? -7.012 -6.615 -23.238 1.00 68.12 96 ARG A C 1
ATOM 752 O O . ARG A 1 96 ? -6.542 -7.350 -22.378 1.00 68.12 96 ARG A O 1
ATOM 759 N N . TRP A 1 97 ? -7.801 -7.041 -24.224 1.00 62.34 97 TRP A N 1
ATOM 760 C CA . TRP A 1 97 ? -8.332 -8.412 -24.353 1.00 62.34 97 TRP A CA 1
ATOM 761 C C . TRP A 1 97 ? -7.253 -9.518 -24.392 1.00 62.34 97 TRP A C 1
ATOM 763 O O . TRP A 1 97 ? -7.519 -10.639 -23.982 1.00 62.34 97 TRP A O 1
ATOM 773 N N . LEU A 1 98 ? -6.015 -9.189 -24.779 1.00 73.06 98 LEU A N 1
ATOM 774 C CA . LEU A 1 98 ? -4.851 -10.097 -24.775 1.00 73.06 98 LEU A CA 1
ATOM 775 C C . LEU A 1 98 ? -3.758 -9.677 -23.768 1.00 73.06 98 LEU A C 1
ATOM 777 O O . LEU A 1 98 ? -2.590 -10.038 -23.898 1.00 73.06 98 LEU A O 1
ATOM 781 N N . GLY A 1 99 ? -4.100 -8.827 -22.798 1.00 69.81 99 GLY A N 1
ATOM 782 C CA . GLY A 1 99 ? -3.151 -8.294 -21.825 1.00 69.81 99 GLY A CA 1
ATOM 783 C C . GLY A 1 99 ? -2.834 -9.273 -20.695 1.00 69.81 99 GLY A C 1
ATOM 784 O O . GLY A 1 99 ? -3.654 -10.108 -20.324 1.00 69.81 99 GLY A O 1
ATOM 785 N N . ARG A 1 100 ? -1.653 -9.110 -20.083 1.00 78.06 100 ARG A N 1
ATOM 786 C CA . ARG A 1 100 ? -1.353 -9.725 -18.780 1.00 78.06 100 ARG A CA 1
ATOM 787 C C . ARG A 1 100 ? -2.468 -9.381 -17.775 1.00 78.06 100 ARG A C 1
ATOM 789 O O . ARG A 1 100 ? -2.976 -8.254 -17.827 1.00 78.06 100 ARG A O 1
ATOM 796 N N . PRO A 1 101 ? -2.817 -10.296 -16.849 1.00 84.12 101 PRO A N 1
ATOM 797 C CA . PRO A 1 101 ? -3.817 -10.018 -15.827 1.00 84.12 101 PRO A CA 1
ATOM 798 C C . PRO A 1 101 ? -3.445 -8.753 -15.053 1.00 84.12 101 PRO A C 1
ATOM 800 O O . PRO A 1 101 ? -2.270 -8.494 -14.768 1.00 84.12 101 PRO A O 1
ATOM 803 N N . SER A 1 102 ? -4.457 -7.947 -14.734 1.00 88.00 102 SER A N 1
ATOM 804 C CA . SER A 1 102 ? -4.258 -6.713 -13.981 1.00 88.00 102 SER A CA 1
ATOM 805 C C . SER A 1 102 ? -3.664 -7.018 -12.603 1.00 88.00 102 SER A C 1
ATOM 807 O O . SER A 1 102 ? -3.851 -8.099 -12.049 1.00 88.00 102 SER A O 1
ATOM 809 N N . PHE A 1 103 ? -2.944 -6.060 -12.022 1.00 90.44 103 PHE A N 1
ATOM 810 C CA . PHE A 1 103 ? -2.340 -6.249 -10.703 1.00 90.44 103 PHE A CA 1
ATOM 811 C C . PHE A 1 103 ? -3.357 -6.610 -9.594 1.00 90.44 103 PHE A C 1
ATOM 813 O O . PHE A 1 103 ? -3.098 -7.578 -8.880 1.00 90.44 103 PHE A O 1
ATOM 820 N N . PRO A 1 104 ? -4.542 -5.960 -9.487 1.00 91.94 104 PRO A N 1
ATOM 821 C CA . PRO A 1 104 ? -5.583 -6.416 -8.563 1.00 91.94 104 PRO A CA 1
ATOM 822 C C . PRO A 1 104 ? -6.024 -7.860 -8.836 1.00 91.94 104 PRO A C 1
ATOM 824 O O . PRO A 1 104 ? -6.209 -8.633 -7.903 1.00 91.94 104 PRO A O 1
ATOM 827 N N . ARG A 1 105 ? -6.147 -8.257 -10.112 1.00 91.38 105 ARG A N 1
ATOM 828 C CA . ARG A 1 105 ? -6.511 -9.635 -10.459 1.00 91.38 105 ARG A CA 1
ATOM 829 C C . ARG A 1 105 ? -5.447 -10.630 -9.992 1.00 91.38 105 ARG A C 1
ATOM 831 O O . ARG A 1 105 ? -5.798 -11.621 -9.368 1.00 91.38 105 ARG A O 1
ATOM 838 N N . ARG A 1 106 ? -4.164 -10.323 -10.208 1.00 94.25 106 ARG A N 1
ATOM 839 C CA . ARG A 1 106 ? -3.045 -11.147 -9.723 1.00 94.25 106 ARG A CA 1
ATOM 840 C C . ARG A 1 106 ? -3.057 -11.306 -8.201 1.00 94.25 106 ARG A C 1
ATOM 842 O O . ARG A 1 106 ? -2.774 -12.396 -7.722 1.00 94.25 106 ARG A O 1
ATOM 849 N N . LEU A 1 107 ? -3.393 -10.257 -7.446 1.00 94.94 107 LEU A N 1
ATOM 850 C CA . LEU A 1 107 ? -3.539 -10.342 -5.987 1.00 94.94 107 LEU A CA 1
ATOM 851 C C . LEU A 1 107 ? -4.657 -11.314 -5.580 1.00 94.94 107 LEU A C 1
ATOM 853 O O . LEU A 1 107 ? -4.432 -12.147 -4.707 1.00 94.94 107 LEU A O 1
ATOM 857 N N . LEU A 1 108 ? -5.824 -11.258 -6.236 1.00 93.88 108 LEU A N 1
ATOM 858 C CA . LEU A 1 108 ? -6.914 -12.219 -5.999 1.00 93.88 108 LEU A CA 1
ATOM 859 C C . LEU A 1 108 ? -6.484 -13.649 -6.332 1.00 93.88 108 LEU A C 1
ATOM 861 O O . LEU A 1 108 ? -6.665 -14.541 -5.510 1.00 93.88 108 LEU A O 1
ATOM 865 N N . ASP A 1 109 ? -5.855 -13.854 -7.493 1.00 94.94 109 ASP A N 1
ATOM 866 C CA . ASP A 1 109 ? -5.373 -15.174 -7.922 1.00 94.94 109 ASP A CA 1
ATOM 867 C C . ASP A 1 109 ? -4.300 -15.736 -6.966 1.00 94.94 109 ASP A C 1
ATOM 869 O O . ASP A 1 109 ? -4.167 -16.948 -6.820 1.00 94.94 109 ASP A O 1
ATOM 873 N N . THR A 1 110 ? -3.563 -14.863 -6.271 1.00 95.50 110 THR A N 1
ATOM 874 C CA . THR A 1 110 ? -2.546 -15.235 -5.268 1.00 95.50 110 THR A CA 1
ATOM 875 C C . THR A 1 110 ? -3.144 -15.440 -3.864 1.00 95.50 110 THR A C 1
ATOM 877 O O . THR A 1 110 ? -2.460 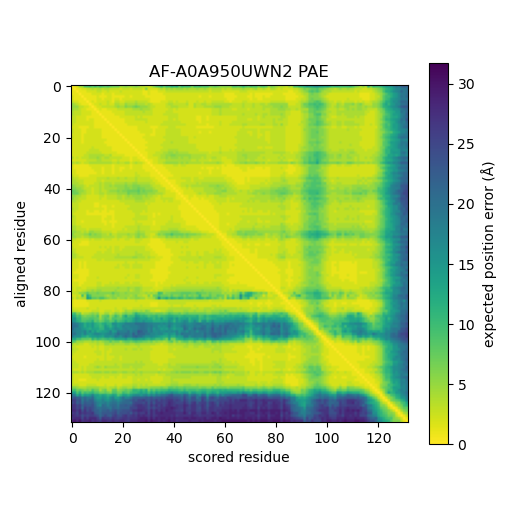-15.892 -2.943 1.00 95.50 110 THR A O 1
ATOM 880 N N . GLY A 1 111 ? -4.436 -15.152 -3.686 1.00 94.38 111 GLY A N 1
ATOM 881 C CA . GLY A 1 111 ? -5.184 -15.421 -2.459 1.00 94.38 111 GLY A CA 1
ATOM 882 C C . GLY A 1 111 ? -5.442 -14.204 -1.572 1.00 94.38 111 GLY A C 1
ATOM 883 O O . GLY A 1 111 ? -5.604 -14.374 -0.360 1.00 94.38 111 GLY A O 1
ATOM 884 N N . ALA A 1 112 ? -5.488 -12.990 -2.134 1.00 94.25 112 ALA A N 1
ATOM 885 C CA . ALA A 1 112 ? -6.075 -11.847 -1.434 1.00 94.25 112 ALA A CA 1
ATOM 886 C C . ALA A 1 112 ? -7.534 -12.163 -1.087 1.00 94.25 112 ALA A C 1
ATOM 888 O O . ALA A 1 112 ? -8.315 -12.529 -1.964 1.00 94.25 112 ALA A O 1
ATOM 889 N N . ARG A 1 113 ? -7.900 -12.001 0.188 1.00 90.25 113 ARG A N 1
ATOM 890 C CA . ARG A 1 113 ? -9.279 -12.211 0.654 1.00 90.25 113 ARG A CA 1
ATOM 891 C C . ARG A 1 113 ? -10.186 -11.067 0.226 1.00 90.25 113 ARG A C 1
ATOM 893 O O . ARG A 1 113 ? -11.273 -11.299 -0.287 1.00 90.25 113 ARG A O 1
ATOM 900 N N . GLU A 1 114 ? -9.703 -9.843 0.405 1.00 94.44 114 GLU A N 1
ATOM 901 C CA . GLU A 1 114 ? -10.437 -8.622 0.106 1.00 94.44 114 GLU A CA 1
ATOM 902 C C . GLU A 1 114 ? -9.506 -7.578 -0.502 1.00 94.44 114 GLU A C 1
ATOM 904 O O . GLU A 1 114 ? -8.353 -7.425 -0.082 1.00 94.44 114 GLU A O 1
ATOM 909 N N . LEU A 1 115 ? -10.027 -6.835 -1.479 1.00 95.19 115 LEU A N 1
ATOM 910 C CA . LEU A 1 115 ? -9.315 -5.747 -2.135 1.00 95.19 115 LEU A CA 1
ATOM 911 C C . LEU A 1 115 ? -10.116 -4.451 -2.071 1.00 95.19 115 LEU A C 1
ATOM 913 O O . LEU A 1 115 ? -11.299 -4.426 -2.404 1.00 95.19 115 LEU A O 1
ATOM 917 N N . LEU A 1 116 ? -9.427 -3.355 -1.759 1.00 93.56 116 LEU A N 1
ATOM 918 C CA . LEU A 1 116 ? -9.952 -1.998 -1.862 1.00 93.56 116 LEU A CA 1
ATOM 919 C C . LEU A 1 116 ? -9.208 -1.237 -2.964 1.00 93.56 116 LEU A C 1
ATOM 921 O O . LEU A 1 116 ? -8.043 -0.869 -2.822 1.00 93.56 116 LEU A O 1
ATOM 925 N N . ILE A 1 117 ? -9.883 -0.969 -4.080 1.00 92.12 117 ILE A N 1
ATOM 926 C CA . ILE A 1 117 ? -9.280 -0.241 -5.202 1.00 92.12 117 ILE A CA 1
ATOM 927 C C . ILE A 1 117 ? -9.634 1.243 -5.092 1.00 92.12 117 ILE A C 1
ATOM 929 O O . ILE A 1 117 ? -10.763 1.657 -5.354 1.00 92.12 117 ILE A O 1
ATOM 933 N N . LEU A 1 118 ? -8.645 2.064 -4.743 1.00 88.81 118 LEU A N 1
ATOM 934 C CA . LEU A 1 118 ? -8.800 3.510 -4.642 1.00 88.81 118 LEU A CA 1
ATOM 935 C C . LEU A 1 118 ? -8.513 4.157 -5.998 1.00 88.81 118 LEU A C 1
ATOM 937 O O . LEU A 1 118 ? -7.371 4.225 -6.449 1.00 88.81 118 LEU A O 1
ATOM 941 N N . ALA A 1 119 ? -9.554 4.649 -6.663 1.00 85.44 119 ALA A N 1
ATOM 942 C CA . ALA A 1 119 ? -9.420 5.401 -7.906 1.00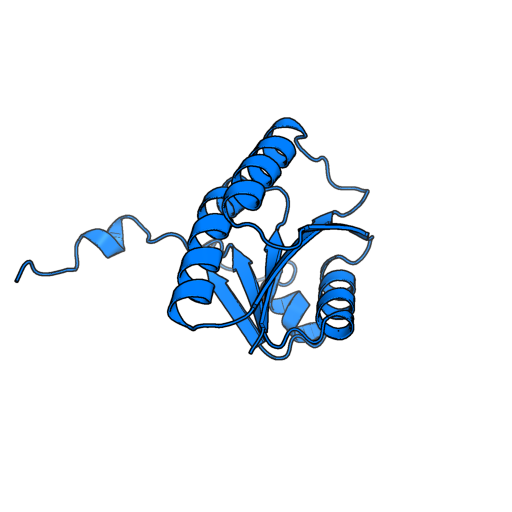 85.44 119 ALA A CA 1
ATOM 943 C C . ALA A 1 119 ? -9.575 6.907 -7.655 1.00 85.44 119 ALA A C 1
ATOM 945 O O . ALA A 1 119 ? -10.362 7.343 -6.803 1.00 85.44 119 ALA A O 1
ATOM 946 N N . ARG A 1 120 ? -8.859 7.726 -8.434 1.00 77.00 120 ARG A N 1
ATOM 947 C CA . ARG A 1 120 ? -9.194 9.152 -8.534 1.00 77.00 120 ARG A CA 1
ATOM 948 C C . ARG A 1 120 ? -10.595 9.291 -9.158 1.00 77.00 120 ARG A C 1
ATOM 950 O O . ARG A 1 120 ? -10.915 8.516 -10.067 1.00 77.00 120 ARG A O 1
ATOM 957 N N . PRO A 1 121 ? -11.426 10.242 -8.697 1.00 67.06 121 PRO A N 1
ATOM 958 C CA . PRO A 1 121 ? -12.606 10.632 -9.459 1.00 67.06 121 PRO A CA 1
ATOM 959 C C . PRO A 1 121 ? -12.143 11.062 -10.858 1.00 67.06 121 PRO A C 1
ATOM 961 O O . PRO A 1 121 ? -11.142 11.764 -10.984 1.00 67.06 121 PRO A O 1
ATOM 964 N N . GLY A 1 122 ? -12.809 10.586 -11.910 1.00 60.53 122 GLY A N 1
ATOM 965 C CA . GLY A 1 122 ? -12.617 11.162 -13.245 1.00 60.53 122 GLY A CA 1
ATOM 966 C C . GLY A 1 122 ? -13.308 12.523 -13.312 1.00 60.53 122 GLY A C 1
ATOM 967 O O . GLY A 1 122 ? -14.268 12.725 -12.571 1.00 60.53 122 GLY A O 1
ATOM 968 N N . GLU A 1 123 ? -12.864 13.418 -14.198 1.00 50.69 123 GLU A N 1
ATOM 969 C CA . GLU A 1 123 ? -13.486 14.742 -14.412 1.00 50.69 123 GLU A CA 1
ATOM 970 C C . GLU A 1 123 ? -15.016 14.664 -14.546 1.00 50.69 123 GLU A C 1
ATOM 972 O O . GLU A 1 123 ? -15.731 15.473 -13.966 1.00 50.69 123 GLU A O 1
ATOM 977 N N . SER A 1 124 ? -15.546 13.616 -15.185 1.00 51.06 124 SER A N 1
ATOM 978 C CA . SER A 1 124 ? -16.992 13.430 -15.374 1.00 51.06 124 SER A CA 1
ATOM 979 C C . SER A 1 124 ? -17.789 13.116 -14.100 1.00 51.06 124 SER A C 1
ATOM 981 O O . SER A 1 124 ? -19.007 13.229 -14.115 1.00 51.06 124 SER A O 1
ATOM 983 N N . ALA A 1 125 ? -17.147 12.712 -12.998 1.00 48.56 125 ALA A N 1
ATOM 984 C CA . ALA A 1 125 ? -17.849 12.434 -11.739 1.00 48.56 125 ALA A CA 1
ATOM 985 C C . ALA A 1 125 ? -18.111 13.705 -10.913 1.00 48.56 125 ALA A C 1
ATOM 987 O O . ALA A 1 125 ? -18.949 13.682 -10.019 1.00 48.56 125 ALA A O 1
ATOM 988 N N . SER A 1 126 ? -17.409 14.805 -11.210 1.00 46.16 126 SER A N 1
ATOM 989 C CA . SER A 1 126 ? -17.599 16.084 -10.517 1.00 46.16 126 SER A CA 1
ATOM 990 C C . SER A 1 126 ? -18.783 16.890 -11.058 1.00 46.16 126 SER A C 1
ATOM 992 O O . SER A 1 126 ? -19.198 17.841 -10.410 1.00 46.16 126 SER A O 1
ATOM 994 N N . ALA A 1 127 ? -19.328 16.517 -12.221 1.00 47.97 127 ALA A N 1
ATOM 995 C CA . ALA A 1 127 ? -20.446 17.205 -12.872 1.00 47.97 127 ALA A CA 1
ATOM 996 C C . ALA A 1 127 ? -21.833 16.651 -12.480 1.00 47.97 127 ALA A C 1
ATOM 998 O O . ALA A 1 127 ? -22.837 17.092 -13.026 1.00 47.97 127 ALA A O 1
ATOM 999 N N . ALA A 1 128 ? -21.896 15.660 -11.583 1.00 48.50 128 ALA A N 1
ATOM 1000 C CA . ALA A 1 128 ? -23.121 14.913 -11.280 1.00 48.50 128 ALA A CA 1
ATOM 1001 C C . ALA A 1 128 ? -23.608 15.056 -9.827 1.00 48.50 128 ALA A C 1
ATOM 1003 O O . ALA A 1 128 ? -24.481 14.300 -9.410 1.00 48.50 128 ALA A O 1
ATOM 1004 N N . LEU A 1 129 ? -23.053 15.988 -9.048 1.00 52.00 129 LEU A N 1
ATOM 1005 C CA . LEU A 1 129 ? -23.612 16.323 -7.740 1.00 52.00 129 LEU A CA 1
ATOM 1006 C C . LEU A 1 129 ? -24.530 17.540 -7.916 1.00 52.00 129 LEU A C 1
ATOM 1008 O O . LEU A 1 129 ? -24.014 18.605 -8.255 1.00 52.00 129 LEU A O 1
ATOM 1012 N N . PRO A 1 130 ? -25.859 17.404 -7.752 1.00 49.62 130 PRO A N 1
ATOM 1013 C CA . PRO A 1 130 ? -26.715 18.570 -7.607 1.00 49.62 130 PRO A CA 1
ATOM 1014 C C . PRO A 1 130 ? -26.323 19.290 -6.312 1.00 49.62 130 PRO A C 1
ATOM 1016 O O . PRO A 1 130 ? -26.116 18.649 -5.281 1.00 49.62 130 PRO A O 1
ATOM 1019 N N . GLU A 1 131 ? -26.161 20.606 -6.398 1.00 45.75 131 GLU A N 1
ATOM 1020 C CA . GLU A 1 131 ? -26.060 21.471 -5.226 1.00 45.75 131 GLU A CA 1
ATOM 1021 C C . GLU A 1 131 ? -27.402 21.396 -4.479 1.00 45.75 131 GLU A C 1
ATOM 1023 O O . GLU A 1 131 ? -28.444 21.699 -5.063 1.00 45.75 131 GLU A O 1
ATOM 1028 N N . GLU A 1 132 ? -27.376 20.934 -3.226 1.00 44.06 132 GLU A N 1
ATOM 1029 C CA . GLU A 1 132 ? -28.447 21.174 -2.247 1.00 44.06 132 GLU A CA 1
ATOM 1030 C C . GLU A 1 132 ? -28.073 22.369 -1.368 1.00 44.06 132 GLU A C 1
ATOM 1032 O O . GLU A 1 132 ? -26.897 22.431 -0.928 1.00 44.06 132 GLU A O 1
#

Foldseek 3Di:
DEEEEEDEQDPLCLVVLVVVLVVCVVVVYHYAYEYEYEPPDDHDVVSVVSSVVSNVVSVHHYHYYYDNLRLLVSVVVCVVVVPLEYEYEDDPDDDDPPDDDDSVVSNVVSPRNYYHYDYDDDPVVVVPDDDD

Mean predicted aligned error: 6.42 Å

Secondary structure (DSSP, 8-state):
-EEEEEE-S-TTTHHHHHHHHHHHHHHT-EEEEEEEE-TTSPP-HHHHHHHHHHHHTTT-EEEEEE-SSHHHHHHHHHHHTT--EEEEEEP-PPPPTTSPPPHHHHHHHTT-S-EEEEEPPPGGGTT-----

pLDDT: mean 87.35, std 13.8, range [44.06, 97.62]

Solvent-accessible surface area (backbone atoms only — not comparable to full-atom values): 7916 Å² total; per-residue (Å²): 113,28,38,33,38,51,38,78,86,46,84,72,38,50,68,43,50,64,49,49,50,52,51,27,65,75,69,74,35,51,57,37,37,36,40,49,39,41,85,88,58,90,77,59,64,73,58,46,53,50,43,49,61,55,44,63,75,65,79,48,57,75,44,79,50,76,32,89,53,44,53,56,51,53,50,51,51,32,60,74,76,62,36,58,31,42,30,34,66,45,75,93,68,79,84,57,96,88,52,79,78,50,71,73,53,47,27,44,79,70,62,50,85,38,78,44,74,52,58,77,82,55,80,76,64,72,77,70,68,80,89,129

Sequence (132 aa):
ERILLALGSRAIDLPMISRAGRIAARLGIEFTIAHVVNPRERIDGSLVERLHAEARKTNVEWIEDVADDVPKRLIDIARMRRETTIALAGSRRAPRWLGRPSFPRRLLDTGARELLILARPGESASAALPEE

Nearest PDB structures (foldseek):
  7ji4-assembly1_A  TM=8.333E-01  e=2.575E-06  Staphylococcus aureus subsp. aureus MRSA252
  5ahw-assembly1_B  TM=7.014E-01  e=1.381E-04  Mycolicibacterium smegmatis MC2 155
  5ahw-assembly3_E  TM=6.791E-01  e=2.018E-04  Mycolicibacterium smegmatis MC2 155
  7mq5-assembly1_A  TM=6.421E-01  e=1.485E-02  Pseudomonas aeruginosa UCBPP-PA14
  3mt0-assembly1_A  TM=6.823E-01  e=3.834E-02  Pseudomonas aeruginosa PAO1